Protein AF-A0AAV5TJ63-F1 (afdb_monomer)

Solvent-accessible surface area (backbone atoms only — not comparable to full-atom values): 5087 Å² total; per-residue (Å²): 77,72,43,74,54,68,67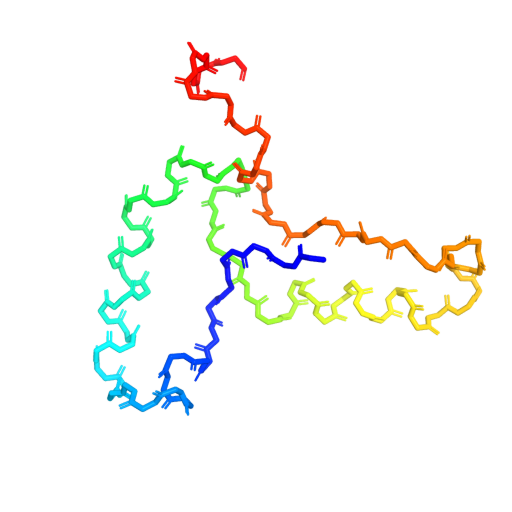,65,63,51,38,78,73,70,42,53,68,67,58,39,51,52,48,52,52,55,44,45,73,70,40,34,91,49,21,76,65,64,53,80,41,47,64,67,65,55,49,55,52,52,52,46,68,68,35,55,95,79,32,70,85,72,68,98,68,80,64,76,54,39,47,52,39,89,72,57,42,89,91,47,79,88,113

Structure (mmCIF, N/CA/C/O backbone):
data_AF-A0AAV5TJ63-F1
#
_entry.id   AF-A0AAV5TJ63-F1
#
loop_
_atom_site.group_PDB
_atom_site.id
_atom_site.type_symbol
_atom_site.label_atom_id
_atom_site.label_alt_id
_atom_site.label_comp_id
_atom_site.label_asym_id
_atom_site.label_entity_id
_atom_site.label_seq_id
_atom_site.pdbx_PDB_ins_code
_atom_site.Cartn_x
_atom_site.Cartn_y
_atom_site.Cartn_z
_atom_site.occupancy
_atom_site.B_iso_or_equiv
_atom_site.auth_seq_id
_atom_site.auth_comp_id
_atom_site.auth_asym_id
_atom_site.auth_atom_id
_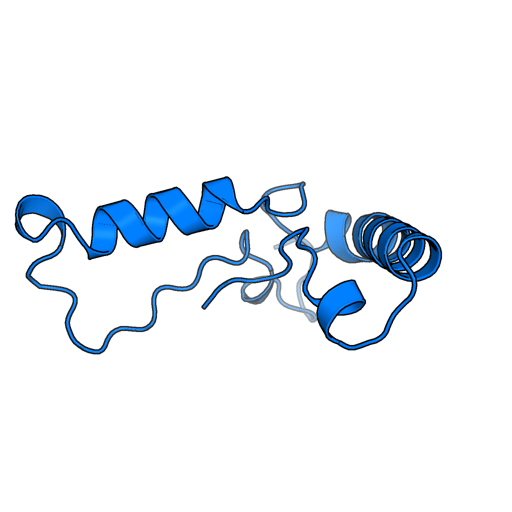atom_site.pdbx_PDB_model_num
ATOM 1 N N . SER A 1 1 ? -6.786 1.951 -0.400 1.00 94.50 1 SER A N 1
ATOM 2 C CA . SER A 1 1 ? -6.675 1.636 -1.830 1.00 94.50 1 SER A CA 1
ATOM 3 C C . SER A 1 1 ? -5.268 1.966 -2.298 1.00 94.50 1 SER A C 1
ATOM 5 O O . SER A 1 1 ? -4.985 3.144 -2.510 1.00 94.50 1 SER A O 1
ATOM 7 N N . PRO A 1 2 ? -4.353 0.985 -2.330 1.00 95.75 2 PRO A N 1
ATOM 8 C CA . PRO A 1 2 ? -2.999 1.202 -2.826 1.00 95.75 2 PRO A CA 1
ATOM 9 C C . PRO A 1 2 ? -2.997 1.472 -4.338 1.00 95.75 2 PRO A C 1
ATOM 11 O O . PRO A 1 2 ? -3.815 0.914 -5.068 1.00 95.75 2 PRO A O 1
ATOM 14 N N . GLY A 1 3 ? -2.073 2.318 -4.795 1.00 92.56 3 GLY A N 1
ATOM 15 C CA . GLY A 1 3 ? -1.726 2.450 -6.213 1.00 92.56 3 GLY A CA 1
ATOM 16 C C . GLY A 1 3 ? -0.710 1.390 -6.655 1.00 92.56 3 GLY A C 1
ATOM 17 O O . GLY A 1 3 ? -0.674 0.297 -6.088 1.00 92.56 3 GLY A O 1
ATOM 18 N N . PRO A 1 4 ? 0.142 1.684 -7.653 1.00 91.38 4 PRO A N 1
ATOM 19 C CA . PRO A 1 4 ? 1.208 0.777 -8.062 1.00 91.38 4 PRO A CA 1
ATOM 20 C C . PRO A 1 4 ? 2.240 0.572 -6.943 1.00 91.38 4 PRO A C 1
ATOM 22 O O . PRO A 1 4 ? 2.949 1.501 -6.549 1.00 91.38 4 PRO A O 1
ATOM 25 N N . VAL A 1 5 ? 2.344 -0.665 -6.456 1.00 93.81 5 VAL A N 1
ATOM 26 C CA . VAL A 1 5 ? 3.320 -1.082 -5.440 1.00 93.81 5 VAL A CA 1
ATOM 27 C C . VAL A 1 5 ? 4.145 -2.233 -5.999 1.00 93.81 5 VAL A C 1
ATOM 29 O O . VAL A 1 5 ? 3.588 -3.205 -6.514 1.00 93.81 5 VAL A O 1
ATOM 32 N N . VAL A 1 6 ? 5.468 -2.145 -5.879 1.00 93.50 6 VAL A N 1
ATOM 33 C CA . VAL A 1 6 ? 6.377 -3.223 -6.283 1.00 93.50 6 VAL A CA 1
ATOM 34 C C . VAL A 1 6 ? 6.217 -4.386 -5.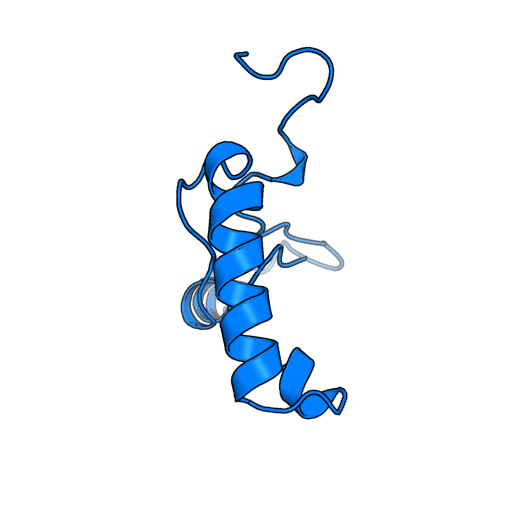303 1.00 93.50 6 VAL A C 1
ATOM 36 O O . VAL A 1 6 ? 6.664 -4.321 -4.160 1.00 93.50 6 VAL A O 1
ATOM 39 N N . THR A 1 7 ? 5.534 -5.444 -5.734 1.00 94.00 7 THR A N 1
ATOM 40 C CA . THR A 1 7 ? 5.225 -6.630 -4.918 1.00 94.00 7 THR A CA 1
ATOM 41 C C . THR A 1 7 ? 5.449 -7.904 -5.726 1.00 94.00 7 THR A C 1
ATOM 43 O O . THR A 1 7 ? 5.720 -7.866 -6.923 1.00 94.00 7 THR A O 1
ATOM 46 N N . ASN A 1 8 ? 5.284 -9.064 -5.097 1.00 94.69 8 ASN A N 1
ATOM 47 C CA . ASN A 1 8 ? 5.267 -10.349 -5.793 1.00 94.69 8 ASN A CA 1
ATOM 48 C C . ASN A 1 8 ? 3.892 -10.701 -6.398 1.00 94.69 8 ASN A C 1
ATOM 50 O O . ASN A 1 8 ? 3.699 -11.845 -6.803 1.00 94.69 8 ASN A O 1
ATOM 54 N N . ALA A 1 9 ? 2.931 -9.768 -6.464 1.00 93.56 9 ALA A N 1
ATOM 55 C CA . ALA A 1 9 ? 1.568 -10.063 -6.912 1.00 93.56 9 ALA A CA 1
ATOM 56 C C . ALA A 1 9 ? 1.519 -10.666 -8.326 1.00 93.56 9 ALA A C 1
ATOM 58 O O . ALA A 1 9 ? 0.797 -11.634 -8.545 1.00 93.56 9 ALA A O 1
ATOM 59 N N . ALA A 1 10 ? 2.330 -10.157 -9.261 1.00 92.56 10 ALA A N 1
ATOM 60 C CA . ALA A 1 10 ? 2.409 -10.693 -10.621 1.00 92.56 10 ALA A CA 1
ATOM 61 C C . ALA A 1 10 ? 2.948 -12.131 -10.654 1.00 92.56 10 ALA A C 1
ATOM 63 O O . ALA A 1 10 ? 2.405 -12.978 -11.360 1.00 92.56 10 ALA A O 1
ATOM 64 N N . VAL A 1 11 ? 3.964 -12.428 -9.837 1.00 96.12 11 VAL A N 1
ATOM 65 C CA . VAL A 1 11 ? 4.531 -13.781 -9.726 1.00 96.12 11 VAL A CA 1
ATOM 66 C C . VAL A 1 11 ? 3.504 -14.748 -9.145 1.00 96.12 11 VAL A C 1
ATOM 68 O O . VAL A 1 11 ? 3.273 -15.822 -9.690 1.00 96.12 11 VAL A O 1
ATOM 71 N N . THR A 1 12 ? 2.818 -14.338 -8.078 1.00 95.81 12 THR A N 1
ATOM 72 C CA . THR A 1 12 ? 1.725 -15.115 -7.474 1.00 95.81 12 THR A CA 1
ATOM 73 C C . THR A 1 12 ? 0.568 -15.339 -8.455 1.00 95.81 12 THR A C 1
ATOM 75 O O . THR A 1 12 ? -0.104 -16.363 -8.384 1.00 95.81 12 THR A O 1
ATOM 78 N N . ALA A 1 13 ? 0.359 -14.418 -9.399 1.00 95.31 13 ALA A N 1
ATOM 79 C CA . ALA A 1 13 ? -0.628 -14.536 -10.469 1.00 95.31 13 ALA A CA 1
ATOM 80 C C . ALA A 1 13 ? -0.173 -15.414 -11.657 1.00 95.31 13 ALA A C 1
ATOM 82 O O . ALA A 1 13 ? -0.910 -15.531 -12.634 1.00 95.31 13 ALA A O 1
ATOM 83 N N . GLY A 1 14 ? 1.004 -16.048 -11.583 1.00 95.75 14 GLY A N 1
ATOM 84 C CA . GLY A 1 14 ? 1.495 -17.011 -12.577 1.00 95.75 14 GLY A CA 1
ATOM 85 C C . GLY A 1 14 ? 2.564 -16.475 -13.530 1.00 95.75 14 GLY A C 1
ATOM 86 O O . GLY A 1 14 ? 2.990 -17.201 -14.424 1.00 95.75 14 GLY A O 1
ATOM 87 N N . MET A 1 15 ? 3.014 -15.234 -13.344 1.00 95.75 15 MET A N 1
ATOM 88 C CA . MET A 1 15 ? 4.119 -14.662 -14.111 1.00 95.75 15 MET A CA 1
ATOM 89 C C . MET A 1 15 ? 5.462 -15.214 -13.615 1.00 95.75 15 MET A C 1
ATOM 91 O O . MET A 1 15 ? 5.654 -15.442 -12.418 1.00 95.75 15 MET A O 1
ATOM 95 N N . SER A 1 16 ? 6.430 -15.406 -14.509 1.00 97.00 16 SER A N 1
ATOM 96 C CA . SER A 1 16 ? 7.798 -15.686 -14.072 1.00 97.00 16 SER A CA 1
ATOM 97 C C . SER A 1 16 ? 8.396 -14.470 -13.357 1.00 97.00 16 SER A C 1
ATOM 99 O O . SER A 1 16 ? 7.960 -13.328 -13.525 1.00 97.00 16 SER A O 1
ATOM 101 N N . LYS A 1 17 ? 9.437 -14.701 -12.550 1.00 94.06 17 LYS A N 1
ATOM 102 C CA . LYS A 1 17 ? 10.127 -13.614 -11.847 1.00 94.06 17 LYS A CA 1
ATOM 103 C C . LYS A 1 17 ? 10.716 -12.582 -12.820 1.00 94.06 17 LYS A C 1
ATOM 105 O O . LYS A 1 17 ? 10.591 -11.389 -12.576 1.00 94.06 17 LYS A O 1
ATOM 110 N N . GLU A 1 18 ? 11.292 -13.045 -13.929 1.00 95.06 18 GLU A N 1
ATOM 111 C CA . GLU A 1 18 ? 11.901 -12.183 -14.949 1.00 95.06 18 GLU A CA 1
ATOM 112 C C . GLU A 1 18 ? 10.856 -11.309 -15.661 1.00 95.06 18 GLU A C 1
ATOM 114 O O . GLU A 1 18 ? 11.065 -10.115 -15.867 1.00 95.06 18 GLU A O 1
ATOM 119 N N . GLU A 1 19 ? 9.702 -11.878 -16.010 1.00 94.06 19 GLU A N 1
ATOM 120 C CA . GLU A 1 19 ? 8.593 -11.118 -16.596 1.00 94.06 19 GLU A CA 1
ATOM 121 C C . GLU A 1 19 ? 8.043 -10.077 -15.609 1.00 94.06 19 GLU A C 1
ATOM 123 O O . GLU A 1 19 ? 7.773 -8.945 -16.008 1.00 94.06 19 GLU A O 1
ATOM 128 N N . ALA A 1 20 ? 7.933 -10.417 -14.319 1.00 92.81 20 ALA A N 1
ATOM 129 C CA . ALA A 1 20 ? 7.482 -9.483 -13.288 1.00 92.81 20 ALA A CA 1
ATOM 130 C C . ALA A 1 20 ? 8.483 -8.336 -13.064 1.00 92.81 20 ALA A C 1
ATOM 132 O O . ALA A 1 20 ? 8.075 -7.187 -12.892 1.00 92.81 20 ALA A O 1
ATOM 133 N N . GLU A 1 21 ? 9.786 -8.621 -13.103 1.00 91.31 21 GLU A N 1
ATOM 134 C CA . GLU A 1 21 ? 10.849 -7.610 -13.042 1.00 91.31 21 GLU A CA 1
ATOM 135 C C . GLU A 1 21 ? 10.772 -6.658 -14.247 1.00 91.31 21 GLU A C 1
ATOM 137 O O . GLU A 1 21 ? 10.661 -5.445 -14.056 1.00 91.31 21 GLU A O 1
ATOM 142 N N . LYS A 1 22 ? 10.674 -7.189 -15.474 1.00 90.75 22 LYS A N 1
ATOM 143 C CA . LYS A 1 22 ? 10.471 -6.377 -16.690 1.00 90.75 22 LYS A CA 1
ATOM 144 C C . LYS A 1 22 ? 9.190 -5.550 -16.634 1.00 90.75 22 LYS A C 1
ATOM 146 O O . LYS A 1 22 ? 9.165 -4.407 -17.088 1.00 90.75 22 LYS A O 1
ATOM 151 N N . MET A 1 23 ? 8.119 -6.105 -16.070 1.00 88.69 23 MET A N 1
ATOM 152 C CA . MET A 1 23 ? 6.862 -5.390 -15.872 1.00 88.69 23 MET A CA 1
ATOM 153 C C . MET A 1 23 ? 7.052 -4.197 -14.924 1.00 88.69 23 MET A C 1
ATOM 155 O O . MET A 1 23 ? 6.597 -3.096 -15.229 1.00 88.69 23 MET A O 1
ATOM 159 N N . HIS A 1 24 ? 7.751 -4.375 -13.800 1.00 87.38 24 HIS A N 1
ATOM 160 C CA . HIS A 1 24 ? 8.054 -3.282 -12.872 1.00 87.38 24 HIS A CA 1
ATOM 161 C C . HIS A 1 24 ? 8.956 -2.208 -13.495 1.00 87.38 24 HIS A C 1
ATOM 163 O O . HIS A 1 24 ? 8.722 -1.016 -13.280 1.00 87.38 24 HIS A O 1
ATOM 169 N N . GLU A 1 25 ? 9.950 -2.600 -14.293 1.00 85.62 25 GLU A N 1
ATOM 170 C CA . GLU A 1 25 ? 10.814 -1.675 -15.037 1.00 85.62 25 GLU A CA 1
ATOM 171 C C . GLU A 1 25 ? 10.019 -0.869 -16.077 1.00 85.62 25 GLU A C 1
ATOM 173 O O . GLU A 1 25 ? 10.094 0.363 -16.110 1.00 85.62 25 GLU A O 1
ATOM 178 N N . GLY A 1 26 ? 9.187 -1.543 -16.877 1.00 80.06 26 GLY A N 1
ATOM 179 C CA . GLY A 1 26 ? 8.327 -0.908 -17.879 1.00 80.06 26 GLY A CA 1
ATOM 180 C C . GLY A 1 26 ? 7.268 0.016 -17.266 1.00 80.06 26 GLY A C 1
ATOM 181 O O . GLY A 1 26 ? 7.000 1.108 -17.786 1.00 80.06 26 GLY A O 1
ATOM 182 N N . TYR A 1 27 ? 6.703 -0.366 -16.118 1.00 78.12 27 TYR A N 1
ATOM 183 C CA . TYR A 1 27 ? 5.827 0.511 -15.346 1.00 78.12 27 TYR A CA 1
ATOM 184 C C . TYR A 1 27 ? 6.572 1.709 -14.791 1.00 78.12 27 TYR A C 1
ATOM 186 O O . TYR A 1 27 ? 6.055 2.815 -14.879 1.00 78.12 27 TYR A O 1
ATOM 194 N N . SER A 1 28 ? 7.792 1.533 -14.290 1.00 73.94 28 SER A N 1
ATOM 195 C CA . SER A 1 28 ? 8.587 2.657 -13.800 1.00 73.94 28 SER A CA 1
ATOM 196 C C . SER A 1 28 ? 8.794 3.688 -14.912 1.00 73.94 28 SER A C 1
ATOM 198 O O . SER A 1 28 ? 8.437 4.845 -14.731 1.00 73.94 28 SER A O 1
ATOM 200 N N . ALA A 1 29 ? 9.226 3.287 -16.109 1.00 77.88 29 ALA A N 1
ATOM 201 C CA . ALA A 1 29 ? 9.456 4.231 -17.208 1.00 77.88 29 ALA A CA 1
ATOM 202 C C . ALA A 1 29 ? 8.194 5.009 -17.650 1.00 77.88 29 ALA A C 1
ATOM 204 O O . ALA A 1 29 ? 8.275 6.191 -17.983 1.00 77.88 29 ALA A O 1
ATOM 205 N N . SER A 1 30 ? 7.024 4.364 -17.649 1.00 80.88 30 SER A N 1
ATOM 206 C CA . SER A 1 30 ? 5.775 4.951 -18.164 1.00 80.88 30 SER A CA 1
ATOM 207 C C . SER A 1 30 ? 4.899 5.629 -17.101 1.00 80.88 30 SER A C 1
ATOM 209 O O . SER A 1 30 ? 4.145 6.555 -17.422 1.00 80.88 30 S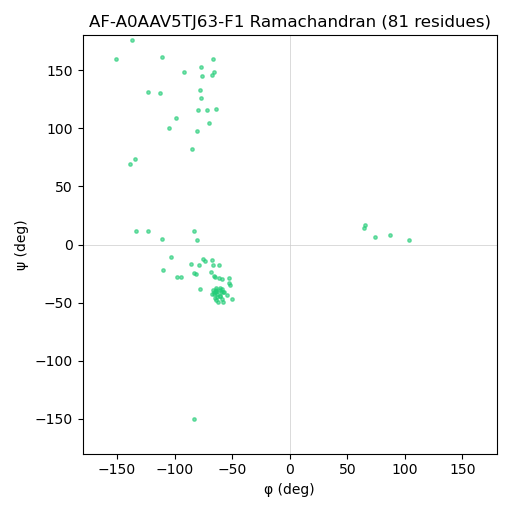ER A O 1
ATOM 211 N N . LEU A 1 31 ? 4.978 5.177 -15.846 1.00 78.62 31 LEU A N 1
ATOM 212 C CA . LEU A 1 31 ? 4.191 5.679 -14.719 1.00 78.62 31 LEU A CA 1
ATOM 213 C C . LEU A 1 31 ? 4.955 6.685 -13.863 1.00 78.62 31 LEU A C 1
ATOM 215 O O . LEU A 1 31 ? 4.298 7.560 -13.311 1.00 78.62 31 LEU A O 1
ATOM 219 N N . LEU A 1 32 ? 6.294 6.636 -13.773 1.00 85.31 32 LEU A N 1
ATOM 220 C CA . LEU A 1 32 ? 7.068 7.605 -12.973 1.00 85.31 32 LEU A CA 1
ATOM 221 C C . LEU A 1 32 ? 6.688 9.065 -13.275 1.00 85.31 32 LEU A C 1
ATOM 223 O O . LEU A 1 32 ? 6.391 9.786 -12.325 1.00 85.31 32 LEU A O 1
ATOM 227 N N . PRO A 1 33 ? 6.574 9.510 -14.546 1.00 86.06 33 PRO A N 1
ATOM 228 C CA . PRO A 1 33 ? 6.184 10.893 -14.852 1.00 86.06 33 PRO A CA 1
ATOM 229 C C . PRO A 1 33 ? 4.736 11.236 -14.463 1.00 86.06 33 PRO A C 1
ATOM 231 O O . PRO A 1 33 ? 4.320 12.395 -14.512 1.00 86.06 33 PRO A O 1
ATOM 234 N N . LYS A 1 34 ? 3.921 10.224 -14.152 1.00 85.75 34 LYS A N 1
ATOM 235 C CA . LYS A 1 34 ? 2.502 10.353 -13.806 1.00 85.75 34 LYS A CA 1
ATOM 236 C C . LYS A 1 34 ? 2.244 10.231 -12.309 1.00 85.75 34 LYS A C 1
ATOM 238 O O . LYS A 1 34 ? 1.128 10.519 -11.897 1.00 85.75 34 LYS A O 1
ATOM 243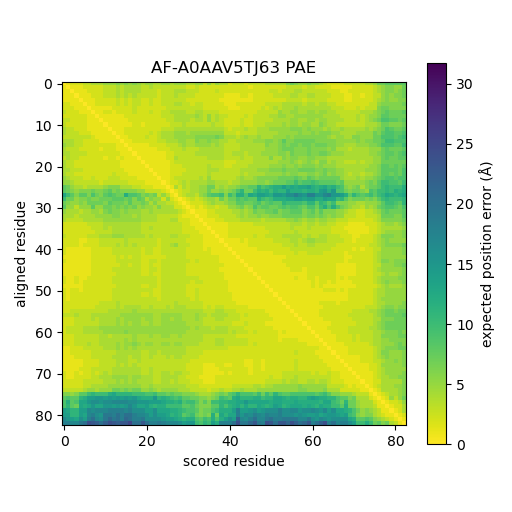 N N . ILE A 1 35 ? 3.234 9.817 -11.521 1.00 90.31 35 ILE A N 1
ATOM 244 C CA . ILE A 1 35 ? 3.127 9.678 -10.070 1.00 90.31 35 ILE A CA 1
ATOM 245 C C . ILE A 1 35 ? 3.737 10.934 -9.429 1.00 90.31 35 ILE A C 1
ATOM 247 O O . ILE A 1 35 ? 4.959 11.072 -9.453 1.00 90.31 35 ILE A O 1
ATOM 251 N N . PRO A 1 36 ? 2.939 11.836 -8.824 1.00 91.44 36 PRO A N 1
ATOM 252 C CA . PRO A 1 36 ? 3.455 13.012 -8.114 1.00 91.44 36 PRO A CA 1
ATOM 253 C C . PRO A 1 36 ? 4.516 12.702 -7.050 1.00 91.44 36 PRO A C 1
ATOM 255 O O . PRO A 1 36 ? 5.449 13.477 -6.868 1.00 91.44 36 PRO A O 1
ATOM 258 N N . LEU A 1 37 ? 4.424 11.547 -6.381 1.00 93.06 37 LEU A N 1
ATOM 259 C CA . LEU A 1 37 ? 5.443 11.078 -5.432 1.00 93.06 37 LEU A CA 1
ATOM 260 C C . LEU A 1 37 ? 6.835 10.864 -6.074 1.00 93.06 37 LEU A C 1
ATOM 262 O O . LEU A 1 37 ? 7.829 10.768 -5.358 1.00 93.06 37 LEU A O 1
ATOM 266 N N . GLY A 1 38 ? 6.927 10.766 -7.404 1.00 90.94 38 GLY A N 1
ATOM 267 C CA . GLY A 1 38 ? 8.187 10.643 -8.144 1.00 90.94 38 GLY A CA 1
ATOM 268 C C . GLY A 1 38 ? 8.862 9.272 -8.047 1.00 90.94 38 GLY A C 1
ATOM 269 O O . GLY A 1 38 ? 9.978 9.103 -8.531 1.00 90.94 38 GLY A O 1
AT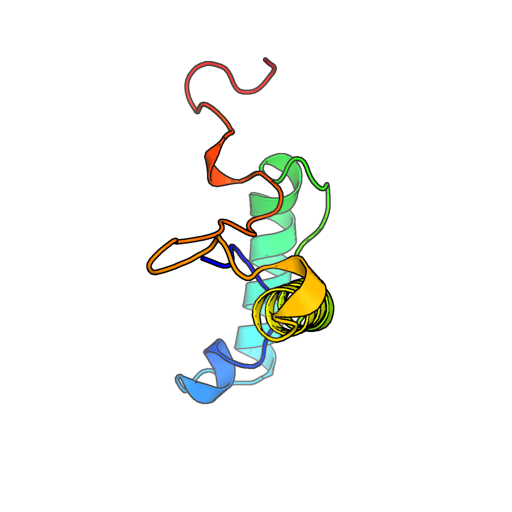OM 270 N N . ARG A 1 39 ? 8.205 8.282 -7.429 1.00 92.00 39 ARG A N 1
ATOM 271 C CA . ARG A 1 39 ? 8.659 6.887 -7.355 1.00 92.00 39 ARG A CA 1
ATOM 272 C C . ARG A 1 39 ? 7.487 5.915 -7.266 1.00 92.00 39 ARG A C 1
ATOM 274 O O . ARG A 1 39 ? 6.405 6.284 -6.817 1.00 92.00 39 ARG A O 1
ATOM 281 N N . MET A 1 40 ? 7.740 4.656 -7.617 1.00 91.50 40 MET A N 1
ATOM 282 C CA . MET A 1 40 ? 6.845 3.550 -7.274 1.00 91.50 40 MET A CA 1
ATOM 283 C C . MET A 1 40 ? 6.821 3.340 -5.752 1.00 91.50 40 MET A C 1
ATOM 285 O O . MET A 1 40 ? 7.821 3.577 -5.059 1.00 91.50 40 MET A O 1
ATOM 289 N N . SER A 1 41 ? 5.685 2.886 -5.226 1.00 94.06 41 SER A N 1
ATOM 290 C CA . SER A 1 41 ? 5.579 2.509 -3.818 1.00 94.06 41 SER A CA 1
ATOM 291 C C . SER A 1 41 ? 6.209 1.143 -3.554 1.00 94.06 41 SER A 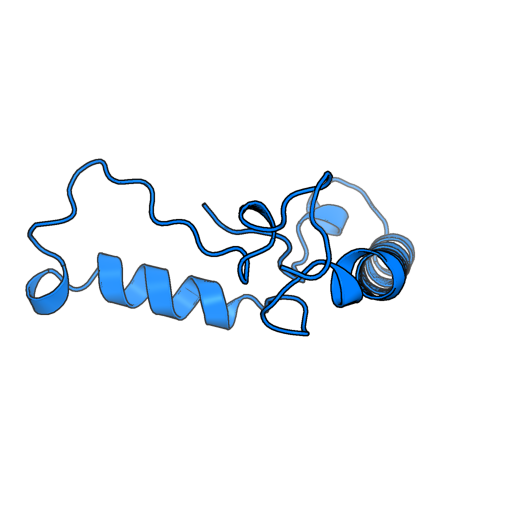C 1
ATOM 293 O O . SER A 1 41 ? 6.247 0.272 -4.427 1.00 94.06 41 SER A O 1
ATOM 295 N N . ILE A 1 42 ? 6.677 0.957 -2.324 1.00 95.31 42 ILE A N 1
ATOM 296 C CA . ILE A 1 42 ? 7.172 -0.321 -1.797 1.00 95.31 42 ILE A CA 1
ATOM 297 C C . ILE A 1 42 ? 6.200 -0.852 -0.731 1.00 95.31 42 ILE A C 1
ATOM 299 O O . ILE A 1 42 ? 5.394 -0.072 -0.210 1.00 95.31 42 ILE A O 1
ATOM 303 N N . PRO A 1 43 ? 6.233 -2.153 -0.388 1.00 97.19 43 PRO A N 1
ATOM 304 C CA . PRO A 1 43 ? 5.315 -2.735 0.593 1.00 97.19 43 PRO A CA 1
ATOM 305 C C . PRO A 1 43 ? 5.269 -1.975 1.928 1.00 97.19 43 PRO A C 1
ATOM 307 O O . PRO A 1 43 ? 4.203 -1.822 2.525 1.00 97.19 43 PRO A O 1
ATOM 310 N N . GLU A 1 44 ? 6.401 -1.429 2.366 1.00 98.06 44 GLU A N 1
ATOM 311 C CA . GLU A 1 44 ? 6.550 -0.682 3.615 1.00 98.06 44 GLU A CA 1
ATOM 312 C C . GLU A 1 44 ? 5.750 0.627 3.633 1.00 98.06 44 GLU A C 1
ATOM 314 O O . GLU A 1 44 ? 5.333 1.066 4.706 1.00 98.06 44 GLU A O 1
ATOM 319 N N . ASP A 1 45 ? 5.503 1.249 2.473 1.00 97.62 45 ASP A N 1
ATOM 320 C CA . ASP A 1 45 ? 4.648 2.439 2.381 1.00 97.62 45 ASP A CA 1
ATOM 321 C C . ASP A 1 45 ? 3.210 2.093 2.806 1.00 97.62 45 ASP A C 1
ATOM 323 O O . ASP A 1 45 ? 2.587 2.824 3.576 1.00 97.62 45 ASP A O 1
ATOM 327 N N . ILE A 1 46 ? 2.703 0.937 2.364 1.00 98.06 46 ILE A N 1
ATOM 328 C CA . ILE A 1 46 ? 1.352 0.463 2.691 1.00 98.06 46 ILE A CA 1
ATOM 329 C C . ILE A 1 46 ? 1.301 -0.119 4.106 1.00 98.06 46 ILE A C 1
ATOM 331 O O . ILE A 1 46 ? 0.335 0.119 4.831 1.00 98.06 46 ILE A O 1
ATOM 335 N N . ALA A 1 47 ? 2.349 -0.826 4.537 1.00 98.38 47 ALA A N 1
ATOM 336 C CA . ALA A 1 47 ? 2.426 -1.390 5.883 1.00 98.38 47 ALA A CA 1
ATOM 337 C C . ALA A 1 47 ? 2.304 -0.311 6.970 1.00 98.38 47 ALA A C 1
ATOM 339 O O . ALA A 1 47 ? 1.573 -0.500 7.939 1.00 98.38 47 ALA A O 1
ATOM 340 N N . LYS A 1 48 ? 2.946 0.852 6.790 1.00 98.38 48 LYS A N 1
ATOM 341 C CA . LYS A 1 48 ? 2.821 1.990 7.720 1.00 98.38 48 LYS A CA 1
ATOM 342 C C . LYS A 1 48 ? 1.386 2.506 7.828 1.00 98.38 48 LYS A C 1
ATOM 344 O O . LYS A 1 48 ? 0.935 2.827 8.923 1.00 98.38 48 LYS A O 1
ATOM 349 N N . ILE A 1 49 ? 0.659 2.547 6.713 1.00 98.06 49 ILE A N 1
ATOM 350 C CA . ILE A 1 49 ? -0.749 2.958 6.692 1.00 98.06 49 ILE A CA 1
ATOM 351 C C . ILE A 1 49 ? -1.621 1.929 7.413 1.00 98.06 49 ILE A C 1
ATOM 353 O O . ILE A 1 49 ? -2.489 2.300 8.197 1.00 98.06 49 ILE A O 1
ATOM 357 N N . ILE A 1 50 ? -1.369 0.637 7.191 1.00 98.31 50 ILE A N 1
ATOM 358 C CA . ILE A 1 50 ? -2.063 -0.441 7.904 1.00 98.31 50 ILE A CA 1
ATOM 359 C C . ILE A 1 50 ? -1.814 -0.335 9.414 1.00 98.31 50 ILE A C 1
ATOM 361 O O . ILE A 1 50 ? -2.764 -0.442 10.181 1.00 98.31 50 ILE A O 1
ATOM 365 N N . LEU A 1 51 ? -0.573 -0.078 9.842 1.00 98.56 51 LEU A N 1
ATOM 366 C CA . LEU A 1 51 ? -0.240 0.114 11.258 1.00 98.56 51 LEU A CA 1
ATOM 367 C C . LEU A 1 51 ? -0.995 1.301 11.870 1.00 98.56 51 LEU A C 1
ATOM 369 O O . LEU A 1 51 ? -1.562 1.154 12.947 1.00 98.56 51 LEU A O 1
ATOM 373 N N . PHE A 1 52 ? -1.069 2.435 11.166 1.00 98.38 52 PHE A N 1
ATOM 374 C CA . PHE A 1 52 ? -1.869 3.588 11.594 1.00 98.38 52 PHE A CA 1
ATOM 375 C C . PHE A 1 52 ? -3.358 3.238 11.749 1.00 98.38 52 PHE A C 1
ATOM 377 O O . PHE A 1 52 ? -3.958 3.548 12.774 1.00 98.38 52 PHE A O 1
ATOM 384 N N . LEU A 1 53 ? -3.947 2.550 10.764 1.00 98.19 53 LEU A N 1
ATOM 385 C CA . LEU A 1 53 ? -5.358 2.139 10.803 1.00 98.19 53 LEU A CA 1
ATOM 386 C C . LEU A 1 53 ? -5.649 1.068 11.869 1.00 98.19 53 LEU A C 1
ATOM 388 O O . LEU A 1 53 ? -6.789 0.920 12.303 1.00 98.19 53 LEU A O 1
ATOM 392 N N . ALA A 1 54 ? -4.642 0.292 12.272 1.00 98.31 54 ALA A N 1
ATOM 393 C CA . ALA A 1 54 ? -4.766 -0.699 13.336 1.00 98.31 54 ALA A CA 1
ATOM 394 C C . ALA A 1 54 ? -4.657 -0.069 14.736 1.00 98.31 54 ALA A C 1
ATOM 396 O O . ALA A 1 54 ? -5.203 -0.613 15.700 1.00 98.31 54 ALA A O 1
ATOM 397 N N . ASP A 1 55 ? -3.981 1.075 14.858 1.00 98.50 55 ASP A N 1
ATOM 398 C CA . ASP A 1 55 ? -3.865 1.815 16.108 1.00 98.50 55 ASP A CA 1
ATOM 399 C C . ASP A 1 55 ? -5.125 2.651 16.363 1.00 98.50 55 ASP A C 1
ATOM 401 O O . ASP A 1 55 ? -5.291 3.771 15.867 1.00 98.50 55 ASP A O 1
ATOM 405 N N . ARG A 1 56 ? -6.022 2.108 17.191 1.00 98.00 56 ARG A N 1
ATOM 406 C CA . ARG A 1 56 ? -7.257 2.796 17.588 1.00 98.00 56 ARG A CA 1
ATOM 407 C C . ARG A 1 56 ? -7.005 4.130 18.284 1.00 98.00 56 ARG A C 1
ATOM 409 O O . ARG A 1 56 ? -7.834 5.016 18.133 1.00 98.00 56 ARG A O 1
ATOM 416 N N . SER A 1 57 ? -5.888 4.303 18.993 1.00 98.44 57 SER A N 1
ATOM 417 C CA . SER A 1 57 ? -5.588 5.581 19.655 1.00 98.44 57 SER A CA 1
ATOM 418 C C . SER A 1 57 ? -5.322 6.716 18.660 1.00 98.44 57 SER A C 1
ATOM 420 O O . SER A 1 57 ? -5.414 7.885 19.023 1.00 98.44 57 SER A O 1
ATOM 422 N N . GLN A 1 58 ? -5.029 6.373 17.401 1.00 98.12 58 GLN A N 1
ATOM 423 C CA . GLN A 1 58 ? -4.740 7.322 16.327 1.00 98.12 58 GLN A CA 1
ATOM 424 C C . GLN A 1 58 ? -5.831 7.399 15.254 1.00 98.12 58 GLN A C 1
ATOM 426 O O . GLN A 1 58 ? -5.901 8.395 14.534 1.00 98.12 58 GLN A O 1
ATOM 431 N N . SER A 1 59 ? -6.665 6.365 15.110 1.00 98.44 59 SER A N 1
ATOM 432 C CA . SER A 1 59 ? -7.544 6.211 13.941 1.00 98.44 59 SER A CA 1
ATOM 433 C C . SER A 1 59 ? -9.003 5.849 14.254 1.00 98.44 59 SER A C 1
ATOM 435 O O . SER A 1 59 ? -9.751 5.536 13.329 1.00 98.44 59 SER A O 1
ATOM 437 N N . GLU A 1 60 ? -9.458 5.929 15.514 1.00 98.12 60 GLU A N 1
ATOM 438 C CA . GLU A 1 60 ? -10.790 5.447 15.943 1.00 98.12 60 GLU A CA 1
ATOM 439 C C . GLU A 1 60 ? -11.994 5.969 15.136 1.00 98.12 60 GLU A C 1
ATOM 441 O O . GLU A 1 60 ? -12.997 5.264 15.017 1.00 98.12 60 GLU A O 1
ATOM 446 N N . ILE A 1 61 ? -11.902 7.169 14.554 1.00 97.88 61 ILE A N 1
ATOM 447 C CA . ILE A 1 61 ? -12.975 7.783 13.757 1.00 97.88 61 ILE A CA 1
ATOM 448 C C . ILE A 1 61 ? -13.075 7.221 12.325 1.00 97.88 61 ILE A C 1
ATOM 450 O O . ILE A 1 61 ? -14.097 7.385 11.657 1.00 97.88 61 ILE A O 1
ATOM 454 N N . LEU A 1 62 ? -12.030 6.555 11.827 1.00 97.50 62 LEU A N 1
ATOM 455 C CA . LEU A 1 62 ? -11.951 6.055 10.453 1.00 97.50 62 LEU A CA 1
ATOM 456 C C . LEU A 1 62 ? -12.617 4.679 10.332 1.00 97.50 62 LEU A C 1
ATOM 458 O O . LEU A 1 62 ? -11.959 3.641 10.323 1.00 97.50 62 LEU A O 1
ATOM 462 N N . ILE A 1 63 ? -13.943 4.668 10.199 1.00 97.75 63 ILE A N 1
ATOM 463 C CA . ILE A 1 63 ? -14.740 3.442 10.063 1.00 97.75 63 ILE A CA 1
ATOM 464 C C . ILE A 1 63 ? -15.353 3.351 8.665 1.00 97.75 63 ILE A C 1
ATOM 466 O O . ILE A 1 63 ? -15.964 4.299 8.180 1.00 97.75 63 ILE A O 1
ATOM 470 N N . GLY A 1 64 ? -15.188 2.196 8.007 1.00 97.06 64 GLY A N 1
ATOM 471 C CA . GLY A 1 64 ? -15.741 1.947 6.667 1.00 97.06 64 GLY A CA 1
ATOM 472 C C . GLY A 1 64 ? -15.156 2.841 5.566 1.00 97.06 64 GLY A C 1
ATOM 473 O O . GLY A 1 64 ? -15.723 2.928 4.480 1.00 97.06 64 GLY A O 1
ATOM 474 N N . HIS A 1 65 ? -14.041 3.521 5.841 1.00 96.94 65 HIS A N 1
ATOM 475 C CA . HIS A 1 65 ? -13.422 4.458 4.915 1.00 96.94 65 HIS A CA 1
ATOM 476 C C . HIS A 1 65 ? -12.373 3.782 4.026 1.00 96.94 65 HIS A C 1
ATOM 478 O O . HIS A 1 65 ? -11.663 2.869 4.449 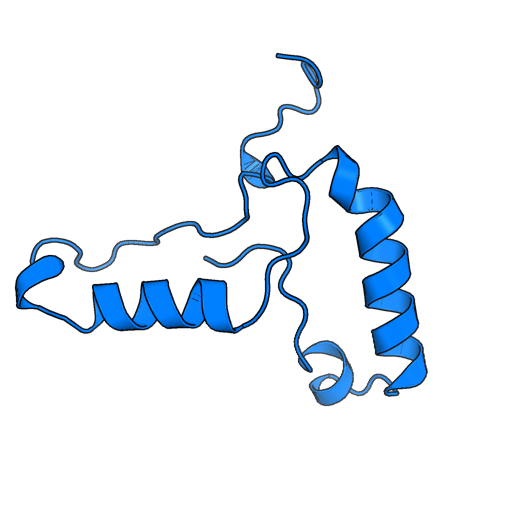1.00 96.94 65 HIS A O 1
ATOM 484 N N . ILE A 1 66 ? -12.229 4.277 2.796 1.00 96.12 66 ILE A N 1
ATOM 485 C CA . ILE A 1 66 ? -11.197 3.836 1.857 1.00 96.12 66 ILE A CA 1
ATOM 486 C C . ILE A 1 66 ? -10.120 4.915 1.783 1.00 96.12 66 ILE A C 1
ATOM 488 O O . ILE A 1 66 ? -10.265 5.897 1.063 1.00 96.12 66 ILE A O 1
ATOM 492 N N . LEU A 1 67 ? -9.009 4.706 2.491 1.00 95.88 67 LEU A N 1
ATOM 493 C CA . LEU A 1 67 ? -7.858 5.603 2.412 1.00 95.88 67 LEU A CA 1
ATOM 494 C C . LEU A 1 67 ? -7.031 5.301 1.153 1.00 95.88 67 LEU A C 1
ATOM 496 O O . LEU A 1 67 ? -6.497 4.196 1.011 1.00 95.88 67 LEU A O 1
ATOM 500 N N . THR A 1 68 ? -6.940 6.247 0.219 1.00 96.62 68 THR A N 1
ATOM 501 C CA . THR A 1 68 ? -6.141 6.105 -1.013 1.00 96.62 68 THR A CA 1
ATOM 502 C C . THR A 1 68 ? -4.655 6.329 -0.735 1.00 96.62 68 THR A C 1
ATOM 504 O O . THR A 1 68 ? -4.282 7.283 -0.060 1.00 96.62 68 THR A O 1
ATOM 507 N N . ALA A 1 69 ? -3.812 5.435 -1.254 1.00 96.94 69 ALA A N 1
ATOM 508 C CA . ALA A 1 69 ? -2.366 5.415 -1.054 1.00 96.94 69 ALA A CA 1
ATOM 509 C C . ALA A 1 69 ? -1.660 5.066 -2.374 1.00 96.94 69 ALA A C 1
ATOM 511 O O . ALA A 1 69 ? -1.148 3.963 -2.557 1.00 96.94 69 ALA A O 1
ATOM 512 N N . ASP A 1 70 ? -1.705 5.987 -3.331 1.00 94.81 70 ASP A N 1
ATOM 513 C CA . ASP A 1 70 ? -1.296 5.762 -4.724 1.00 94.81 70 ASP A CA 1
ATOM 514 C C . ASP A 1 70 ? -0.203 6.723 -5.215 1.00 94.81 70 ASP A C 1
ATOM 516 O O . ASP A 1 70 ? 0.054 6.819 -6.415 1.00 94.81 70 ASP A O 1
ATOM 520 N N . GLY A 1 71 ? 0.414 7.474 -4.300 1.00 93.69 71 GLY A N 1
ATOM 521 C CA . GLY A 1 71 ? 1.411 8.488 -4.641 1.00 93.69 71 GLY A CA 1
ATOM 522 C C . GLY A 1 71 ? 0.851 9.668 -5.443 1.00 93.69 71 GLY A C 1
ATOM 523 O O . GLY A 1 71 ? 1.638 10.393 -6.048 1.00 93.69 71 GLY A O 1
ATOM 524 N N . GLY A 1 72 ? -0.476 9.856 -5.462 1.00 93.38 72 GLY A N 1
ATOM 525 C CA . GLY A 1 72 ? -1.167 10.918 -6.195 1.00 93.38 72 GLY A CA 1
ATOM 526 C C . GLY A 1 72 ? -1.506 10.566 -7.644 1.00 93.38 72 GLY A C 1
ATOM 527 O O . GLY A 1 72 ? -1.940 11.445 -8.387 1.00 93.38 72 GLY A O 1
ATOM 528 N N . LEU A 1 73 ? -1.312 9.312 -8.066 1.00 90.62 73 LEU A N 1
ATOM 529 C CA . LEU A 1 73 ? -1.534 8.879 -9.448 1.00 90.62 73 LEU A CA 1
ATOM 530 C C . LEU A 1 73 ? -2.945 9.220 -9.954 1.00 90.62 73 LEU A C 1
ATOM 532 O O . LEU A 1 73 ? -3.093 9.715 -11.069 1.00 90.62 73 LEU A O 1
ATOM 536 N N . MET A 1 74 ? -3.976 8.994 -9.136 1.00 89.38 74 MET A N 1
ATOM 537 C CA . MET A 1 74 ? -5.373 9.240 -9.515 1.00 89.38 74 MET A CA 1
ATOM 538 C C . MET A 1 74 ? -5.757 10.724 -9.530 1.00 89.38 74 MET A C 1
ATOM 540 O O . MET A 1 74 ? -6.819 11.070 -10.043 1.00 89.38 74 MET A O 1
ATOM 544 N N . LEU A 1 75 ? -4.923 11.607 -8.974 1.00 88.94 75 LEU A N 1
ATOM 545 C CA . LEU A 1 75 ? -5.182 13.048 -8.953 1.00 88.94 75 LEU A CA 1
ATOM 546 C C . LEU A 1 75 ? -4.707 13.746 -10.230 1.00 88.94 75 LEU A C 1
ATOM 548 O O . LEU A 1 75 ? -5.138 14.866 -10.504 1.00 88.94 75 LEU A O 1
ATOM 552 N N . LYS A 1 76 ? -3.840 13.105 -11.026 1.00 79.50 76 LYS A N 1
ATOM 553 C CA . LYS A 1 76 ? -3.309 13.719 -12.243 1.00 79.50 76 LYS A CA 1
ATOM 554 C C . LYS A 1 76 ? -4.396 13.798 -13.313 1.00 79.50 76 LYS A C 1
ATOM 556 O O . LYS A 1 76 ? -4.874 12.782 -13.819 1.00 79.50 76 LYS A O 1
ATOM 561 N N . ASN A 1 77 ? -4.772 15.019 -13.682 1.00 76.38 77 ASN A N 1
ATOM 562 C CA . ASN A 1 77 ? -5.760 15.245 -14.724 1.00 76.38 77 ASN A CA 1
ATOM 563 C C . ASN A 1 77 ? -5.132 15.026 -16.107 1.00 76.38 77 ASN A C 1
ATOM 565 O O . ASN A 1 77 ? -4.136 15.652 -16.460 1.00 76.38 77 ASN A O 1
ATOM 569 N N . VAL A 1 78 ? -5.751 14.170 -16.919 1.00 70.19 78 VAL A N 1
ATOM 570 C CA . VAL A 1 78 ? -5.298 13.887 -18.290 1.00 70.19 78 VAL A CA 1
ATOM 571 C C . VAL A 1 78 ? -5.422 15.118 -19.200 1.00 70.19 78 VAL A C 1
ATOM 573 O O . VAL A 1 78 ? -4.665 15.255 -20.154 1.00 70.19 78 VAL A O 1
ATOM 576 N N . LEU A 1 79 ? -6.359 16.022 -18.896 1.00 73.44 79 LEU A N 1
ATOM 577 C CA . LEU A 1 79 ? -6.590 17.264 -19.637 1.00 73.44 79 LEU A CA 1
ATOM 578 C C . LEU A 1 79 ? -5.647 18.399 -19.210 1.00 73.44 79 LEU A C 1
ATOM 580 O O . LEU A 1 79 ? -5.392 19.297 -20.008 1.00 73.44 79 LEU A O 1
ATOM 584 N N . PHE A 1 80 ? -5.114 18.356 -17.983 1.00 77.56 80 PHE A N 1
ATOM 585 C CA . PHE A 1 80 ? -4.218 19.382 -17.432 1.00 77.56 80 PHE A CA 1
ATOM 586 C C . PHE A 1 80 ? -3.020 18.719 -16.733 1.00 77.56 80 PHE A C 1
ATOM 588 O O . PHE A 1 80 ? -2.967 18.672 -15.506 1.00 77.56 80 PHE A O 1
ATOM 595 N N . PRO A 1 81 ? -2.071 18.158 -17.500 1.00 67.12 81 PRO A N 1
ATOM 596 C CA . PRO A 1 81 ? -1.000 17.325 -16.951 1.00 67.12 81 PRO A CA 1
ATOM 597 C C . PRO A 1 81 ? 0.091 18.095 -16.189 1.00 67.12 81 PRO A C 1
ATOM 599 O O . PRO A 1 81 ? 0.871 17.451 -15.489 1.00 67.12 81 PRO A O 1
ATOM 602 N N . GLU A 1 82 ? 0.135 19.424 -16.333 1.00 70.88 82 GLU A N 1
ATOM 603 C CA . GLU A 1 82 ? 1.136 20.336 -15.744 1.00 70.88 82 GLU A CA 1
ATOM 604 C C . GLU A 1 82 ? 0.559 21.250 -14.643 1.00 70.88 82 GLU A C 1
ATOM 606 O O . GLU A 1 82 ? 1.243 22.168 -14.190 1.00 70.88 82 GLU A O 1
ATOM 611 N N . ALA A 1 83 ? -0.713 21.058 -14.273 1.00 62.53 83 ALA A N 1
ATOM 612 C CA . ALA A 1 83 ? -1.387 21.821 -13.220 1.00 62.53 83 ALA A CA 1
ATOM 613 C C . ALA A 1 83 ? -1.198 21.187 -11.835 1.00 62.53 83 ALA A C 1
ATOM 615 O O . ALA A 1 83 ? -1.095 19.939 -11.764 1.00 62.53 83 ALA A O 1
#

Nearest PDB structures (foldseek):
  1xkq-assembly1_D  TM=7.967E-01  e=1.282E-04  Caenorhabditis elegans
  1xhl-assembly1_A  TM=7.823E-01  e=6.505E-04  Caenorhabditis elegans
  4wuv-assembly1_B  TM=6.689E-01  e=2.034E-02  Haemophilus influenzae RdAW
  3jq7-assembly1_C  TM=8.631E-01  e=1.101E-01  Trypanosoma brucei
  5g2e-assembly1_I  TM=3.328E-01  e=6.176E+00  Saccharomyces cerevisiae

pLDDT: mean 91.15, std 8.34, range [62.53, 98.56]

Radius of gyration: 15.28 Å; Cα contacts (8 Å, |Δi|>4): 71; chains: 1; bounding box: 28×39×39 Å

Mean predicted aligned error: 4.23 Å

Secondary structure (DSSP, 8-state):
-B-SB--SHHHHTT--HHHHHHHHHHHHHHHGGG-TTSS-B-HHHHHHHHHHHH-HHHHTT--S----BSTTGGG--SS-TT-
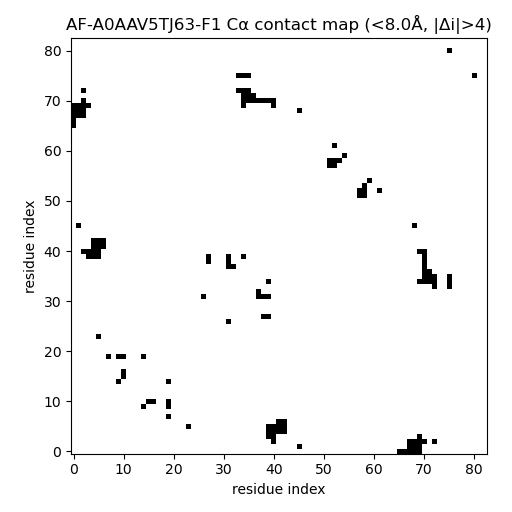
Foldseek 3Di:
DEAAELDCVVVVVPDDPVVSVVVLVVCCVVCLLLQLLNGHHYPVQVVVVVVQCVPCVRNVPDPPDDDYHYSCNVVQDPVCNPD

Organism: NCBI:txid358040

Sequence (83 aa):
SPGPVVTNAAVTAGMSKEEAEKMHEGYSASLLPKIPLGRMSIPEDIAKIILFLADRSQSEILIGHILTADGGLMLKNVLFPEA

InterPro domains:
  IPR002347 Short-chain dehydrogenase/reductase SDR [PF13561] (1-73)
  IPR036291 NAD(P)-binding domain superfamily [SSF51735] (1-75)